Protein AF-A0A7C5Y876-F1 (afdb_monomer)

Sequence (159 aa):
MIIPPEQAIDRIVSEYLSKDLQIQQAGIDVTLKEIHYFVGYGSLDLDNKNRKLAKTIPIEIEGKEHIAPGVYKIKLNEYFKLDRKTIGILFPRTTLLRNGVAIYAGLFDPGFEGYAEVLMHVINPNGVEIYENARIGQVVFIKNTKLLGEYRGIYKKSK

Radius of gyration: 16.07 Å; Cα contacts (8 Å, |Δi|>4): 365; chains: 1; bounding box: 41×26×42 Å

Structure (mmCIF, N/CA/C/O backbone):
data_AF-A0A7C5Y876-F1
#
_entry.id   AF-A0A7C5Y876-F1
#
loop_
_atom_site.group_PDB
_atom_site.id
_atom_site.type_symbol
_atom_site.label_atom_id
_atom_site.label_alt_id
_atom_site.label_comp_id
_atom_site.label_asym_id
_atom_site.label_entity_id
_atom_site.label_seq_id
_atom_site.pdbx_PDB_ins_code
_atom_site.Cartn_x
_atom_site.Cartn_y
_atom_site.Cartn_z
_atom_site.occupancy
_atom_site.B_iso_or_equiv
_atom_site.auth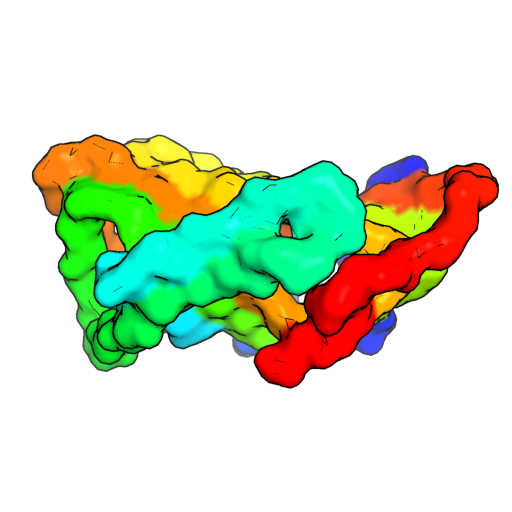_seq_id
_atom_site.auth_comp_id
_atom_site.auth_asym_id
_atom_site.auth_atom_id
_atom_site.pdbx_PDB_model_num
ATOM 1 N N . MET A 1 1 ? 14.751 -8.513 -13.897 1.00 87.69 1 MET A N 1
ATOM 2 C CA . MET A 1 1 ? 15.745 -8.462 -12.795 1.00 87.69 1 MET A CA 1
ATOM 3 C C . MET A 1 1 ? 15.163 -7.610 -11.680 1.00 87.69 1 MET A C 1
ATOM 5 O O . MET A 1 1 ? 14.543 -6.604 -12.013 1.00 87.69 1 MET A O 1
ATOM 9 N N . ILE A 1 2 ? 15.302 -8.013 -10.414 1.00 92.88 2 ILE A N 1
ATOM 10 C CA . ILE A 1 2 ? 14.858 -7.192 -9.275 1.00 92.88 2 ILE A CA 1
ATOM 11 C C . ILE A 1 2 ? 15.710 -5.918 -9.234 1.00 92.88 2 ILE A C 1
ATOM 13 O O . ILE A 1 2 ? 16.920 -5.986 -9.437 1.00 92.88 2 ILE A O 1
ATOM 17 N N . ILE A 1 3 ? 15.072 -4.766 -9.041 1.00 93.88 3 ILE A N 1
ATOM 18 C CA . ILE A 1 3 ? 15.749 -3.483 -8.856 1.00 93.88 3 ILE A CA 1
ATOM 19 C C . ILE A 1 3 ? 16.072 -3.355 -7.364 1.00 93.88 3 ILE A C 1
ATOM 21 O O . ILE A 1 3 ? 15.141 -3.391 -6.557 1.00 93.88 3 ILE A O 1
ATOM 25 N N . PRO A 1 4 ? 17.352 -3.206 -6.992 1.00 94.06 4 PRO A N 1
ATOM 26 C CA . PRO A 1 4 ? 17.728 -2.985 -5.605 1.00 94.06 4 PRO A CA 1
ATOM 27 C C . PRO A 1 4 ? 17.070 -1.717 -5.030 1.00 94.06 4 PRO A C 1
ATOM 29 O O . PRO A 1 4 ? 16.954 -0.721 -5.759 1.00 94.06 4 PRO A O 1
ATOM 32 N N . PRO A 1 5 ? 16.635 -1.716 -3.758 1.00 92.75 5 PRO A N 1
ATOM 33 C CA . PRO A 1 5 ? 15.932 -0.586 -3.147 1.00 92.75 5 PRO A CA 1
ATOM 34 C C . PRO A 1 5 ? 16.681 0.741 -3.260 1.00 92.75 5 PRO A C 1
ATOM 36 O O . PRO A 1 5 ? 16.062 1.759 -3.555 1.00 92.75 5 PRO A O 1
ATOM 39 N N . GLU A 1 6 ? 18.009 0.734 -3.150 1.00 91.00 6 GLU A N 1
ATOM 40 C CA . GLU A 1 6 ? 18.848 1.925 -3.283 1.00 91.00 6 GLU A CA 1
ATOM 41 C C . GLU A 1 6 ? 18.723 2.619 -4.649 1.00 91.00 6 GLU A C 1
ATOM 43 O O . GLU A 1 6 ? 18.906 3.827 -4.752 1.00 91.00 6 GLU A O 1
ATOM 48 N N . GLN A 1 7 ? 18.347 1.880 -5.699 1.00 91.44 7 GLN A N 1
ATOM 49 C CA . GLN A 1 7 ? 18.098 2.431 -7.036 1.00 91.44 7 GLN A CA 1
ATOM 50 C C . GLN A 1 7 ? 16.640 2.870 -7.245 1.00 91.44 7 GLN A C 1
ATOM 52 O O . GLN A 1 7 ? 16.313 3.464 -8.279 1.00 91.44 7 GLN A O 1
ATOM 57 N N . ALA A 1 8 ? 15.742 2.516 -6.326 1.00 89.38 8 ALA A N 1
ATOM 58 C CA . ALA A 1 8 ? 14.330 2.880 -6.375 1.00 89.38 8 ALA A CA 1
ATOM 59 C C . ALA A 1 8 ? 14.024 4.153 -5.571 1.00 89.38 8 ALA A C 1
ATOM 61 O O . ALA A 1 8 ? 13.102 4.884 -5.939 1.00 89.38 8 ALA A O 1
ATOM 62 N N . ILE A 1 9 ? 14.806 4.437 -4.527 1.00 88.19 9 ILE A N 1
ATOM 63 C CA . ILE A 1 9 ? 14.621 5.600 -3.651 1.00 88.19 9 ILE A CA 1
ATOM 64 C C . ILE A 1 9 ? 14.655 6.908 -4.441 1.00 88.19 9 ILE A C 1
ATOM 66 O O . ILE A 1 9 ? 15.526 7.112 -5.285 1.00 88.19 9 ILE A O 1
ATOM 70 N N . ASP A 1 10 ? 13.673 7.771 -4.174 1.00 87.06 10 ASP A N 1
ATOM 71 C CA . ASP A 1 10 ? 13.456 9.115 -4.734 1.00 87.06 10 ASP A CA 1
ATOM 72 C C . ASP A 1 10 ? 13.289 9.179 -6.266 1.00 87.06 10 ASP A C 1
ATOM 74 O O . ASP A 1 10 ? 12.911 10.212 -6.818 1.00 87.06 10 ASP A O 1
ATOM 78 N N . ARG A 1 11 ? 13.521 8.067 -6.971 1.00 90.81 11 ARG A N 1
ATOM 79 C CA . ARG A 1 11 ? 13.338 7.933 -8.418 1.00 90.81 11 ARG A CA 1
ATOM 80 C C . ARG A 1 11 ? 12.030 7.238 -8.775 1.00 90.81 11 ARG A C 1
ATOM 82 O O . ARG A 1 11 ? 11.393 7.621 -9.750 1.00 90.81 11 ARG A O 1
ATOM 89 N N . ILE A 1 12 ? 11.688 6.186 -8.032 1.00 93.00 12 ILE A N 1
ATOM 90 C CA . ILE A 1 12 ? 10.515 5.330 -8.259 1.00 93.00 12 ILE A CA 1
ATOM 91 C C . ILE A 1 12 ? 9.500 5.506 -7.134 1.00 93.00 12 ILE A C 1
ATOM 93 O O . ILE A 1 12 ? 8.301 5.447 -7.389 1.00 93.00 12 ILE A O 1
ATOM 97 N N . VAL A 1 13 ? 9.975 5.714 -5.907 1.00 96.31 13 VAL A N 1
ATOM 98 C CA . VAL A 1 13 ? 9.138 5.911 -4.722 1.00 96.31 13 VAL A CA 1
ATOM 99 C C . VAL A 1 13 ? 9.609 7.155 -3.977 1.00 96.31 13 VAL A C 1
ATOM 101 O O . VAL A 1 13 ? 10.814 7.372 -3.842 1.00 96.31 13 VAL A O 1
ATOM 104 N N . SER A 1 14 ? 8.667 7.962 -3.501 1.00 96.62 14 SER A N 1
ATOM 105 C CA . SER A 1 14 ? 8.904 9.156 -2.686 1.00 96.62 14 SER A CA 1
ATOM 106 C C . SER A 1 14 ? 7.882 9.256 -1.545 1.00 96.62 14 SER A C 1
ATOM 108 O O . SER A 1 14 ? 7.028 8.384 -1.397 1.00 96.62 14 SER A O 1
ATOM 110 N N . GLU A 1 15 ? 7.967 10.322 -0.741 1.00 97.00 15 GLU A N 1
ATOM 111 C CA . GLU A 1 15 ? 7.069 10.580 0.407 1.00 97.00 15 GLU A CA 1
ATOM 112 C C . GLU A 1 15 ? 7.157 9.525 1.521 1.00 97.00 15 GLU A C 1
ATOM 114 O O . GLU A 1 15 ? 6.182 9.193 2.186 1.00 97.00 15 GLU A O 1
ATOM 119 N N . TYR A 1 16 ? 8.366 9.010 1.748 1.00 97.38 16 TYR A N 1
ATOM 120 C CA . TYR A 1 16 ? 8.661 8.146 2.886 1.00 97.38 16 TYR A CA 1
ATOM 121 C C . TYR A 1 16 ? 8.389 8.859 4.209 1.00 97.38 16 TYR A C 1
ATOM 123 O O . TYR A 1 16 ? 8.810 10.001 4.400 1.00 97.38 16 TYR A O 1
ATOM 131 N N . LEU A 1 17 ? 7.810 8.132 5.158 1.00 97.44 17 LEU A N 1
ATOM 132 C CA . LEU A 1 17 ? 7.703 8.583 6.543 1.00 97.44 17 LEU A CA 1
ATOM 133 C C . LEU A 1 17 ? 9.008 8.345 7.309 1.00 97.44 17 LEU A C 1
ATOM 1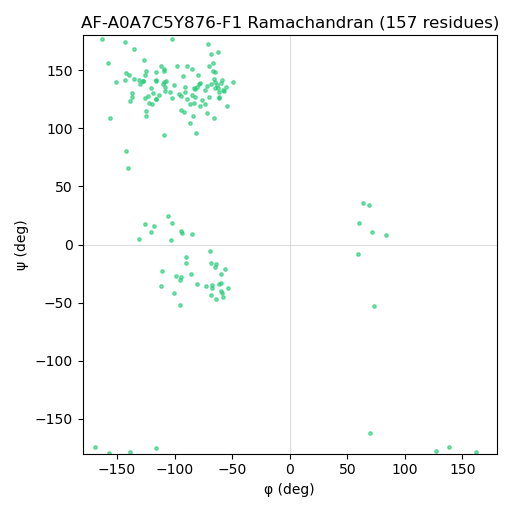35 O O . LEU A 1 17 ? 9.393 9.141 8.160 1.00 97.44 17 LEU A O 1
ATOM 139 N N . SER A 1 18 ? 9.718 7.258 6.992 1.00 97.38 18 SER A N 1
ATOM 140 C CA . SER A 1 18 ? 11.061 6.989 7.508 1.00 97.38 18 SER A CA 1
ATOM 141 C C . SER A 1 18 ? 11.826 6.062 6.568 1.00 97.38 18 SER A C 1
ATOM 143 O O . SER A 1 18 ? 11.550 4.864 6.492 1.00 97.38 18 SER A O 1
ATOM 145 N N . LYS A 1 19 ? 12.827 6.605 5.865 1.00 95.19 19 LYS A N 1
ATOM 146 C CA . LYS A 1 19 ? 13.674 5.825 4.947 1.00 95.19 19 LYS A CA 1
ATOM 147 C C . LYS A 1 19 ? 14.379 4.674 5.667 1.00 95.19 19 LYS A C 1
ATOM 149 O O . LYS A 1 19 ? 14.317 3.546 5.186 1.00 95.19 19 LYS A O 1
ATOM 154 N N . ASP A 1 20 ? 14.945 4.930 6.843 1.00 96.19 20 ASP A N 1
ATOM 155 C CA . ASP A 1 20 ? 15.682 3.925 7.622 1.00 96.19 20 ASP A CA 1
ATOM 156 C C . ASP A 1 20 ? 14.806 2.736 8.037 1.00 96.19 20 ASP A C 1
ATOM 158 O O . ASP A 1 20 ? 15.270 1.599 8.086 1.00 96.19 20 ASP A O 1
ATOM 162 N N . LEU A 1 21 ? 13.520 2.980 8.311 1.00 96.88 21 LEU A N 1
ATOM 163 C CA . LEU A 1 21 ? 12.581 1.922 8.680 1.00 96.88 21 LEU A CA 1
ATOM 164 C C . LEU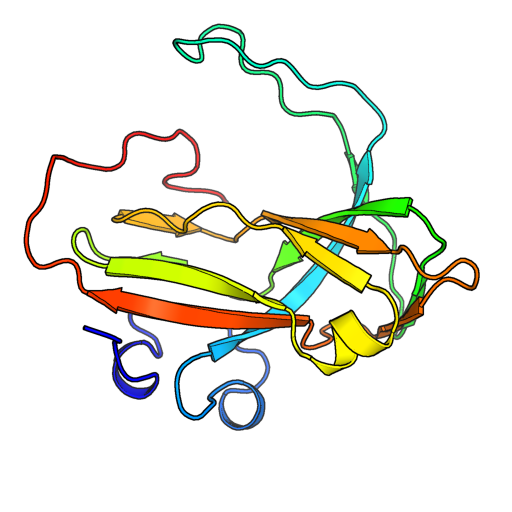 A 1 21 ? 11.951 1.223 7.473 1.00 96.88 21 LEU A C 1
ATOM 166 O O . LEU A 1 21 ? 11.491 0.085 7.620 1.00 96.88 21 LEU A O 1
ATOM 170 N N . GLN A 1 22 ? 11.869 1.902 6.325 1.00 97.69 22 GLN A N 1
ATOM 171 C CA . GLN A 1 22 ? 11.133 1.431 5.151 1.00 97.69 22 GLN A CA 1
ATOM 172 C C . GLN A 1 22 ? 12.009 0.781 4.082 1.00 97.69 22 GLN A C 1
ATOM 174 O O . GLN A 1 22 ? 11.533 -0.078 3.344 1.00 97.69 22 GLN A O 1
ATOM 179 N N . ILE A 1 23 ? 13.284 1.146 3.981 1.00 96.62 23 ILE A N 1
ATOM 180 C CA . ILE A 1 23 ? 14.209 0.484 3.063 1.00 96.62 23 ILE A CA 1
ATOM 181 C C . ILE A 1 23 ? 14.534 -0.890 3.644 1.00 96.62 23 ILE A C 1
ATOM 183 O O . ILE A 1 23 ? 15.001 -1.009 4.773 1.00 96.62 23 ILE A O 1
ATOM 187 N N . GLN A 1 24 ? 14.238 -1.943 2.891 1.00 95.69 24 GLN A N 1
ATOM 188 C CA . GLN A 1 24 ? 14.513 -3.326 3.274 1.00 95.69 24 GLN A CA 1
ATOM 189 C C . GLN A 1 24 ? 15.517 -3.940 2.290 1.00 95.69 24 GLN A C 1
ATOM 191 O O . GLN A 1 24 ? 16.030 -3.267 1.406 1.00 95.69 24 GLN A O 1
ATOM 196 N N . GLN A 1 25 ? 15.815 -5.230 2.425 1.00 93.62 25 GLN A N 1
ATOM 197 C CA . GLN A 1 25 ? 16.869 -5.901 1.657 1.00 93.62 25 GLN A CA 1
ATOM 198 C C . GLN A 1 25 ? 16.549 -6.011 0.157 1.00 93.62 25 GLN A C 1
ATOM 200 O O . GLN A 1 25 ? 17.445 -5.919 -0.675 1.00 93.62 25 GLN A O 1
ATOM 205 N N . ALA A 1 26 ? 15.280 -6.243 -0.194 1.00 93.25 26 ALA A N 1
ATOM 206 C CA . ALA A 1 26 ? 14.858 -6.532 -1.572 1.00 93.25 26 ALA A CA 1
ATOM 207 C C . ALA A 1 26 ? 13.661 -5.694 -2.046 1.00 93.25 26 ALA A C 1
ATOM 209 O O . ALA A 1 26 ? 13.147 -5.901 -3.144 1.00 93.25 26 ALA A O 1
ATOM 210 N N . GLY A 1 27 ? 13.202 -4.755 -1.225 1.00 95.69 27 GLY A N 1
ATOM 211 C CA . GLY A 1 27 ? 12.042 -3.933 -1.525 1.00 95.69 27 GLY A CA 1
ATOM 212 C C . GLY A 1 27 ? 11.903 -2.776 -0.552 1.00 95.69 27 GLY A C 1
ATOM 213 O O . GLY A 1 27 ? 12.755 -2.561 0.309 1.00 95.69 27 GLY A O 1
ATOM 214 N N . ILE A 1 28 ? 10.807 -2.049 -0.696 1.00 98.00 28 ILE A N 1
ATOM 215 C CA . ILE A 1 28 ? 10.488 -0.874 0.110 1.00 98.00 28 ILE A CA 1
ATOM 216 C C . ILE A 1 28 ? 9.178 -1.145 0.840 1.00 98.00 28 ILE A C 1
ATOM 218 O O . ILE A 1 28 ? 8.166 -1.408 0.191 1.00 98.00 28 ILE A O 1
ATOM 222 N N . ASP A 1 29 ? 9.200 -1.101 2.171 1.00 98.25 29 ASP A N 1
ATOM 223 C CA . ASP A 1 29 ? 7.982 -1.175 2.972 1.00 98.25 29 ASP A CA 1
ATOM 224 C C . ASP A 1 29 ? 7.094 0.040 2.680 1.00 98.25 29 ASP A C 1
ATOM 226 O O . ASP A 1 29 ? 7.570 1.175 2.621 1.00 98.25 29 ASP A O 1
ATOM 230 N N . VAL A 1 30 ? 5.795 -0.207 2.548 1.00 98.38 30 VAL A N 1
ATOM 231 C CA . VAL A 1 30 ? 4.761 0.811 2.350 1.00 98.38 30 VAL A CA 1
ATOM 232 C C . VAL A 1 30 ? 3.906 0.961 3.595 1.00 98.38 30 VAL A C 1
ATOM 234 O O . VAL A 1 30 ? 3.689 -0.004 4.344 1.00 98.38 30 VAL A O 1
ATOM 237 N N . THR A 1 31 ? 3.416 2.174 3.806 1.00 98.50 31 THR A N 1
ATOM 238 C CA . THR A 1 31 ? 2.679 2.553 5.006 1.00 98.50 31 THR A CA 1
ATOM 239 C C . THR A 1 31 ? 1.243 2.935 4.687 1.00 98.50 31 THR A C 1
ATOM 241 O O . THR A 1 31 ? 0.913 3.408 3.599 1.00 98.50 31 THR A O 1
ATOM 244 N N . LEU A 1 32 ? 0.364 2.666 5.647 1.00 98.06 32 LEU A N 1
ATOM 245 C CA . LEU A 1 32 ? -1.057 2.948 5.542 1.00 98.06 32 LEU A CA 1
ATOM 246 C C . LEU A 1 32 ? -1.340 4.445 5.727 1.00 98.06 32 LEU A C 1
ATOM 248 O O . LEU A 1 32 ? -1.016 4.996 6.776 1.00 98.06 32 LEU A O 1
ATOM 252 N N . LYS A 1 33 ? -2.012 5.057 4.746 1.00 97.81 33 LYS A N 1
ATOM 253 C CA . LYS A 1 33 ? -2.499 6.443 4.805 1.00 97.81 33 LYS A CA 1
ATOM 254 C C . LYS A 1 33 ? -3.954 6.526 5.248 1.00 97.81 33 LYS A C 1
ATOM 256 O O . LYS A 1 33 ? -4.284 7.265 6.161 1.00 97.81 33 LYS A O 1
ATOM 261 N N . GLU A 1 34 ? -4.829 5.768 4.589 1.00 98.06 34 GLU A N 1
ATOM 262 C CA . GLU A 1 34 ? -6.277 5.804 4.831 1.00 98.06 34 GLU A CA 1
ATOM 263 C C . GLU A 1 34 ? -6.877 4.401 4.724 1.00 98.06 34 GLU A C 1
ATOM 265 O O . GLU A 1 34 ? -6.452 3.610 3.878 1.00 98.06 34 GLU A O 1
ATOM 270 N N . ILE A 1 35 ? -7.919 4.125 5.514 1.00 98.50 35 ILE A N 1
ATOM 271 C CA . ILE A 1 35 ? -8.794 2.951 5.380 1.00 98.50 35 ILE A CA 1
ATOM 272 C C . ILE A 1 35 ? -10.200 3.439 5.037 1.00 98.50 35 ILE A C 1
ATOM 274 O O . ILE A 1 35 ? -10.645 4.462 5.544 1.00 98.50 35 ILE A O 1
ATOM 278 N N . HIS A 1 36 ? -10.903 2.725 4.161 1.00 98.62 36 HIS A N 1
ATOM 279 C CA . HIS A 1 36 ? -12.255 3.069 3.743 1.00 98.62 36 HIS A CA 1
ATOM 280 C C . HIS A 1 36 ? -13.186 1.851 3.715 1.00 98.62 36 HIS A C 1
ATOM 282 O O . HIS A 1 36 ? -12.805 0.773 3.245 1.00 98.62 36 HIS A O 1
ATOM 288 N N . TYR A 1 37 ? -14.444 2.061 4.108 1.00 98.06 37 TYR A N 1
ATOM 289 C CA . TYR A 1 37 ? -15.549 1.128 3.874 1.00 98.06 37 TYR A CA 1
ATOM 290 C C . TYR A 1 37 ? -16.083 1.244 2.449 1.00 98.06 37 TYR A C 1
ATOM 292 O O . TYR A 1 37 ? -16.190 2.347 1.911 1.00 98.06 37 TYR A O 1
ATOM 300 N N . PHE A 1 38 ? -16.520 0.128 1.865 1.00 98.06 38 PHE A N 1
ATOM 301 C CA . PHE A 1 38 ? -17.343 0.137 0.655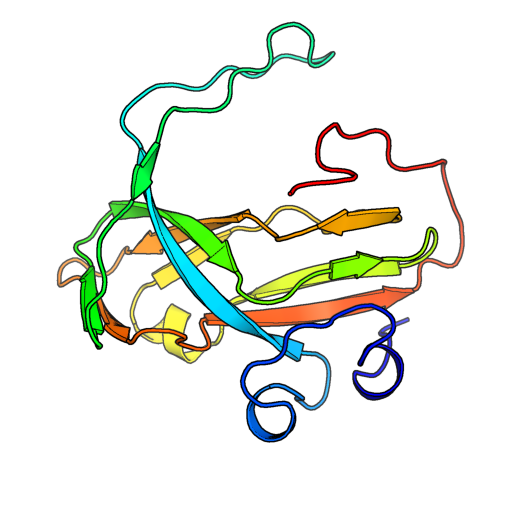 1.00 98.06 38 PHE A CA 1
ATOM 302 C C . PHE A 1 38 ? -18.815 0.377 1.011 1.00 98.06 38 PHE A C 1
ATOM 304 O O . PHE A 1 38 ? -19.391 -0.348 1.813 1.00 98.06 38 PHE A O 1
ATOM 311 N N . VAL A 1 39 ? -19.439 1.377 0.383 1.00 97.88 39 VAL A N 1
ATOM 312 C CA . VAL A 1 39 ? -20.852 1.760 0.605 1.00 97.88 39 VAL A CA 1
ATOM 313 C C . VAL A 1 39 ? -21.661 1.802 -0.694 1.00 97.88 39 VAL A C 1
ATOM 315 O O . VAL A 1 39 ? -22.717 2.426 -0.784 1.00 97.88 39 VAL A O 1
ATOM 318 N N . GLY A 1 40 ? -21.144 1.176 -1.746 1.00 96.69 40 GLY A N 1
ATOM 319 C CA . GLY A 1 40 ? -21.797 1.078 -3.042 1.00 96.69 40 GLY A CA 1
ATOM 320 C C . GLY A 1 40 ? -21.172 -0.018 -3.894 1.00 96.69 40 GLY A C 1
ATOM 321 O O . GLY A 1 40 ? -20.188 -0.639 -3.502 1.00 96.69 40 GLY A O 1
ATOM 322 N N . TYR A 1 41 ? -21.735 -0.239 -5.077 1.00 96.38 41 TYR A N 1
ATOM 323 C CA . TYR A 1 41 ? -21.244 -1.229 -6.033 1.00 96.38 41 TYR A CA 1
ATOM 324 C C . TYR A 1 41 ? -20.361 -0.587 -7.114 1.00 96.38 41 TYR A C 1
ATOM 326 O O . TYR A 1 41 ? -20.516 0.592 -7.451 1.00 96.38 41 TYR A O 1
ATOM 334 N N . GLY A 1 42 ? -19.449 -1.386 -7.668 1.00 96.31 42 GLY A N 1
ATOM 335 C CA . GLY A 1 42 ? -18.707 -1.078 -8.891 1.00 96.31 42 GLY A CA 1
ATOM 336 C C . GLY A 1 42 ? -19.265 -1.834 -10.100 1.00 96.31 42 GLY A C 1
ATOM 337 O O . GLY A 1 42 ? -20.176 -2.649 -9.969 1.00 96.31 42 GLY A O 1
ATOM 338 N N . SER A 1 43 ? -18.712 -1.577 -11.280 1.00 97.31 43 SER A N 1
ATOM 339 C CA . SER A 1 43 ? -19.042 -2.300 -12.513 1.00 97.31 43 SER A CA 1
ATOM 340 C C . SER A 1 43 ? -17.793 -2.487 -13.363 1.00 97.31 43 SER A C 1
ATOM 342 O O . SER A 1 43 ? -16.937 -1.603 -13.430 1.00 97.31 43 SER A O 1
ATOM 344 N N . LEU A 1 44 ? -17.695 -3.654 -13.994 1.00 95.62 44 LEU A N 1
ATOM 345 C CA . LEU A 1 44 ? -16.578 -4.067 -14.836 1.00 95.62 44 LEU A CA 1
ATOM 346 C C . LEU A 1 44 ? -17.136 -4.532 -16.183 1.00 95.62 44 LEU A C 1
ATOM 348 O O . LEU A 1 44 ? -18.165 -5.202 -16.228 1.00 95.62 44 LEU A O 1
ATOM 352 N N . ASP A 1 45 ? -16.446 -4.200 -17.265 1.00 95.44 45 ASP A N 1
ATOM 353 C CA . ASP A 1 45 ? -16.719 -4.671 -18.619 1.00 95.44 45 ASP A CA 1
ATOM 354 C C . ASP A 1 45 ? -15.400 -4.905 -19.373 1.00 95.44 45 ASP A C 1
ATOM 356 O O . ASP A 1 45 ? -14.313 -4.648 -18.854 1.00 95.44 45 ASP A O 1
ATOM 360 N N . LEU A 1 46 ? -15.483 -5.457 -20.585 1.00 94.00 46 LEU A N 1
ATOM 361 C CA . LEU A 1 46 ? -14.302 -5.873 -21.345 1.00 94.00 46 LEU A CA 1
ATOM 362 C C . LEU A 1 46 ? -13.450 -4.685 -21.820 1.00 94.00 46 LEU A C 1
ATOM 364 O O . LEU A 1 46 ? -12.223 -4.734 -21.748 1.00 94.00 46 LEU A O 1
ATOM 368 N N . ASP A 1 47 ? -14.090 -3.630 -22.329 1.00 93.69 47 ASP A N 1
ATOM 369 C CA . ASP A 1 47 ? -13.420 -2.484 -22.956 1.00 93.69 47 ASP A CA 1
ATOM 370 C 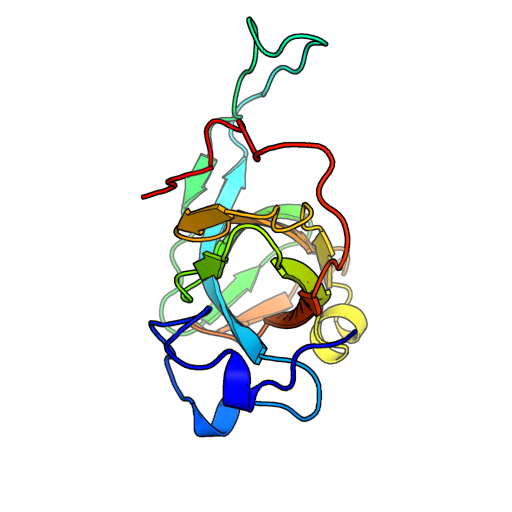C . ASP A 1 47 ? -13.350 -1.237 -22.057 1.00 93.69 47 ASP A C 1
ATOM 372 O O . ASP A 1 47 ? -12.804 -0.212 -22.467 1.00 93.69 47 ASP A O 1
ATOM 376 N N . ASN A 1 48 ? -13.811 -1.353 -20.808 1.00 91.19 48 ASN A N 1
ATOM 377 C CA . ASN A 1 48 ? -13.790 -0.322 -19.769 1.00 91.19 48 ASN A CA 1
ATOM 378 C C . ASN A 1 48 ? -14.760 0.850 -19.964 1.00 91.19 48 ASN A C 1
ATOM 380 O O . ASN A 1 48 ? -14.659 1.827 -19.218 1.00 91.19 48 ASN A O 1
ATOM 384 N N . LYS A 1 49 ? -15.701 0.787 -20.915 1.00 93.31 49 LYS A N 1
ATOM 385 C CA . LYS A 1 49 ? -16.670 1.874 -21.149 1.00 93.31 49 LYS A CA 1
ATOM 386 C C . LYS A 1 49 ? -17.662 2.050 -20.002 1.00 93.31 49 LYS A C 1
ATOM 388 O O . LYS A 1 49 ? -18.045 3.173 -19.695 1.00 93.31 49 LYS A O 1
ATOM 393 N N . ASN A 1 50 ? -18.052 0.959 -19.354 1.00 94.19 50 ASN A N 1
ATOM 394 C CA . ASN A 1 50 ? -19.014 0.929 -18.254 1.00 94.19 50 ASN A CA 1
ATOM 395 C C . ASN A 1 50 ? -18.324 0.797 -16.889 1.00 94.19 50 ASN A C 1
ATOM 397 O O . ASN A 1 50 ? -18.955 0.393 -15.908 1.00 94.19 50 ASN A O 1
ATOM 401 N N . ARG A 1 51 ? -17.022 1.103 -16.808 1.00 93.06 51 ARG A N 1
ATOM 402 C CA . ARG A 1 51 ? -16.226 0.940 -15.589 1.00 93.06 51 ARG A CA 1
ATOM 403 C C . ARG A 1 51 ? -16.692 1.891 -14.476 1.00 93.06 51 ARG A C 1
ATOM 405 O O . ARG A 1 51 ? -16.458 3.095 -14.527 1.00 93.06 51 ARG A O 1
ATOM 412 N N . LYS A 1 52 ? -17.327 1.296 -13.465 1.00 95.25 52 LYS A N 1
ATOM 413 C CA . LYS A 1 52 ? -17.775 1.812 -12.160 1.00 95.25 52 LYS A CA 1
ATOM 414 C C . LYS A 1 52 ? -16.787 1.576 -11.017 1.00 95.25 52 LYS A C 1
ATOM 416 O O . LYS A 1 52 ? -16.654 0.416 -10.640 1.00 95.25 52 LYS A O 1
ATOM 421 N N . LEU A 1 53 ? -16.187 2.587 -10.382 1.00 95.25 53 LEU A N 1
ATOM 422 C CA . LEU A 1 53 ? -15.633 2.381 -9.031 1.00 95.25 53 LEU A CA 1
ATOM 423 C C . LEU A 1 53 ? -16.740 2.388 -7.968 1.00 95.25 53 LEU A C 1
ATOM 425 O O . LEU A 1 53 ? -17.650 3.217 -8.009 1.00 95.25 53 LEU A O 1
ATOM 429 N N . ALA A 1 54 ? -16.642 1.477 -6.999 1.00 97.38 54 ALA A N 1
ATOM 430 C CA . ALA A 1 54 ? -17.521 1.467 -5.836 1.00 97.38 54 ALA A CA 1
ATOM 431 C C . ALA A 1 54 ? -17.306 2.724 -4.978 1.00 97.38 54 ALA A C 1
ATOM 433 O O . ALA A 1 54 ? -16.173 3.162 -4.777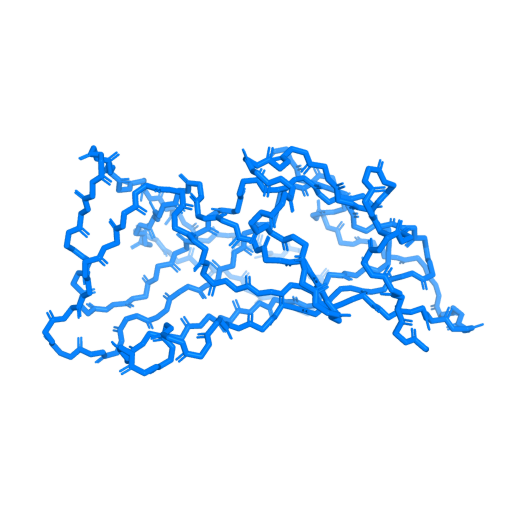 1.00 97.38 54 ALA A O 1
ATOM 434 N N . LYS A 1 55 ? -18.396 3.299 -4.455 1.00 97.75 55 LYS A N 1
ATOM 435 C CA . LYS A 1 55 ? -18.312 4.417 -3.507 1.00 97.75 55 LYS A CA 1
ATOM 436 C C . LYS A 1 55 ? -17.714 3.919 -2.194 1.00 97.75 55 LYS A C 1
ATOM 438 O O . LYS A 1 55 ? -18.114 2.862 -1.703 1.00 97.75 55 LYS A O 1
ATOM 443 N N . THR A 1 56 ? -16.819 4.710 -1.613 1.00 98.44 56 THR A N 1
ATOM 444 C CA . THR A 1 56 ? -16.231 4.430 -0.305 1.00 98.44 56 THR A CA 1
ATOM 445 C C . THR A 1 56 ? -16.391 5.608 0.652 1.00 98.44 56 THR A C 1
ATOM 447 O O . THR A 1 56 ? -16.617 6.735 0.207 1.00 98.44 56 THR A O 1
ATOM 450 N N . ILE A 1 57 ? -16.304 5.343 1.955 1.00 98.00 57 ILE A N 1
ATOM 451 C CA . ILE A 1 57 ? -16.225 6.365 3.011 1.00 98.00 57 ILE A CA 1
ATOM 452 C C . ILE A 1 57 ? -15.016 6.078 3.908 1.00 98.00 57 ILE A C 1
ATOM 454 O O . ILE A 1 57 ? -14.751 4.900 4.164 1.00 98.00 57 ILE A O 1
ATOM 458 N N . PRO A 1 58 ? -14.279 7.105 4.358 1.00 97.75 58 PRO A N 1
ATOM 459 C CA . PRO A 1 58 ? -13.094 6.913 5.183 1.00 97.75 58 PRO A CA 1
ATOM 460 C C . PRO A 1 58 ? -13.454 6.417 6.587 1.00 97.75 58 PRO A C 1
ATOM 462 O O . PRO A 1 58 ? -14.547 6.674 7.092 1.00 97.75 58 PRO A O 1
ATOM 465 N N . ILE A 1 59 ? -12.504 5.720 7.197 1.00 97.06 59 ILE A N 1
ATOM 466 C CA . ILE A 1 59 ? -12.456 5.403 8.622 1.00 97.06 59 ILE A CA 1
ATOM 467 C C . ILE A 1 59 ? -11.442 6.355 9.238 1.00 97.06 59 ILE A C 1
ATOM 469 O O . ILE A 1 59 ? -10.312 6.445 8.754 1.00 97.06 59 ILE A O 1
ATOM 473 N N . GLU A 1 60 ? -11.860 7.076 10.267 1.00 93.94 60 GLU A N 1
ATOM 474 C CA . GLU A 1 60 ? -10.969 7.930 11.040 1.00 93.94 60 GLU A CA 1
ATOM 475 C C . GLU A 1 60 ? -10.068 7.055 11.914 1.00 93.94 60 GLU A C 1
ATOM 477 O O . GLU A 1 60 ? -10.528 6.092 12.522 1.00 93.94 60 GLU A O 1
ATOM 482 N N . ILE A 1 61 ? -8.770 7.348 11.913 1.00 93.69 61 ILE A N 1
ATOM 483 C CA . ILE A 1 61 ? -7.784 6.679 12.758 1.00 93.69 61 ILE A CA 1
ATOM 484 C C . ILE A 1 61 ? -7.100 7.801 13.528 1.00 93.69 61 ILE A C 1
ATOM 486 O O . ILE A 1 61 ? -6.444 8.623 12.900 1.00 93.69 61 ILE A O 1
ATOM 490 N N . GLU A 1 62 ? -7.271 7.830 14.850 1.00 92.50 62 GLU A N 1
ATOM 491 C CA . GLU A 1 62 ? -6.584 8.762 15.753 1.00 92.50 62 GLU A CA 1
ATOM 492 C C . GLU A 1 62 ? -5.561 7.985 16.594 1.00 92.50 62 GLU A C 1
ATOM 494 O O . GLU A 1 62 ? -5.868 7.364 17.613 1.00 92.50 62 GLU A O 1
ATOM 499 N N . GLY A 1 63 ? -4.317 7.949 16.126 1.00 95.62 63 GLY A N 1
ATOM 500 C CA . GLY A 1 63 ? -3.224 7.144 16.669 1.00 95.62 63 GLY A CA 1
ATOM 501 C C . GLY A 1 63 ? -3.349 5.649 16.355 1.00 95.62 63 GLY A C 1
ATOM 502 O O . GLY A 1 63 ? -2.407 5.053 15.824 1.00 95.62 63 GLY A O 1
ATOM 503 N N . LYS A 1 64 ? -4.496 5.030 16.661 1.00 96.25 64 LYS A N 1
ATOM 504 C CA . LYS A 1 64 ? -4.824 3.641 16.309 1.00 96.25 64 LYS A CA 1
ATOM 505 C C . LYS A 1 64 ? -6.329 3.385 16.306 1.00 96.25 64 LYS A C 1
ATOM 507 O O . LYS A 1 64 ? -7.064 4.037 17.033 1.00 96.25 64 LYS A O 1
ATOM 512 N N . GLU A 1 65 ? -6.758 2.377 15.558 1.00 97.69 65 GLU A N 1
ATOM 513 C CA . GLU A 1 65 ? -8.154 1.944 15.488 1.00 97.69 65 GLU A CA 1
ATOM 514 C C . GLU A 1 65 ? -8.252 0.412 15.449 1.00 97.69 65 GLU A C 1
ATOM 516 O O . GLU A 1 65 ? -7.398 -0.276 14.875 1.00 97.69 65 GLU A O 1
ATOM 521 N N . HIS A 1 66 ? -9.300 -0.134 16.062 1.00 97.88 66 HIS A N 1
ATOM 522 C CA . HIS A 1 66 ? -9.644 -1.541 15.952 1.00 97.88 66 HIS A CA 1
ATOM 523 C C . HIS A 1 66 ? -10.476 -1.788 14.690 1.00 97.88 66 HIS A C 1
ATOM 525 O O . HIS A 1 66 ? -11.648 -1.426 14.590 1.00 97.88 66 HIS A O 1
ATOM 531 N N . ILE A 1 67 ? -9.882 -2.475 13.722 1.00 98.12 67 ILE A N 1
ATOM 532 C CA . ILE A 1 67 ? -10.530 -2.811 12.461 1.00 98.12 67 ILE A CA 1
ATOM 533 C C . ILE A 1 67 ? -11.196 -4.176 12.587 1.00 98.12 67 ILE A C 1
ATOM 535 O O . ILE A 1 67 ? -10.532 -5.205 12.729 1.00 98.12 67 ILE A O 1
ATOM 539 N N . ALA A 1 68 ? -12.524 -4.168 12.521 1.00 98.38 68 ALA A N 1
ATOM 540 C CA . ALA A 1 68 ? -13.351 -5.365 12.545 1.00 98.38 68 ALA A CA 1
ATOM 541 C C . ALA A 1 68 ? -13.071 -6.299 11.341 1.00 98.38 68 ALA A C 1
ATOM 543 O O . ALA A 1 68 ? -12.451 -5.892 10.354 1.00 98.38 68 ALA A O 1
ATOM 544 N N . PRO A 1 69 ? -13.534 -7.562 11.381 1.00 98.75 69 PRO A N 1
ATOM 545 C CA . PRO A 1 69 ? -13.489 -8.437 10.214 1.00 98.75 69 PRO A CA 1
ATOM 546 C C . PRO A 1 69 ? -14.255 -7.823 9.034 1.00 98.75 69 PRO A C 1
ATOM 548 O O . PRO A 1 69 ? -15.390 -7.371 9.189 1.00 98.75 69 PRO A O 1
ATOM 551 N N . GLY A 1 70 ? -13.657 -7.825 7.842 1.00 98.44 70 GLY A N 1
ATOM 552 C CA . GLY A 1 70 ? -14.257 -7.189 6.672 1.00 98.44 70 GLY A CA 1
ATOM 553 C C . GLY A 1 70 ? -13.285 -6.892 5.535 1.00 98.44 70 GLY A C 1
ATOM 554 O O . GLY A 1 70 ? -12.091 -7.189 5.600 1.00 98.44 70 GLY A O 1
ATOM 555 N N . VAL A 1 71 ? -13.820 -6.290 4.472 1.00 98.44 71 VAL A N 1
ATOM 556 C CA . VAL A 1 71 ? -13.075 -5.902 3.270 1.00 98.44 71 VAL A CA 1
ATOM 557 C C . VAL A 1 71 ? -13.046 -4.382 3.156 1.00 98.44 71 VAL A C 1
ATOM 559 O O . VAL A 1 71 ? -14.085 -3.724 3.179 1.00 98.44 71 VAL A O 1
ATOM 562 N N . TYR A 1 72 ? -11.847 -3.839 2.983 1.00 98.56 72 TYR A N 1
ATOM 563 C CA . TYR A 1 72 ? -11.563 -2.414 3.048 1.00 98.56 72 TYR A CA 1
ATOM 564 C C . TYR A 1 72 ? -10.744 -1.980 1.838 1.00 98.56 72 TYR A C 1
ATOM 566 O O . TYR A 1 72 ? -9.833 -2.688 1.405 1.00 98.56 72 TYR A O 1
ATOM 574 N N . LYS A 1 73 ? -11.028 -0.790 1.309 1.00 98.56 73 LYS A N 1
ATOM 575 C CA . LYS A 1 73 ? -10.086 -0.100 0.421 1.00 98.56 73 LYS A CA 1
ATOM 576 C C . LYS A 1 73 ? -9.090 0.640 1.302 1.00 98.56 73 LYS A C 1
ATOM 578 O O . LYS A 1 73 ? -9.508 1.315 2.236 1.00 98.56 73 LYS A O 1
ATOM 583 N N . ILE A 1 74 ? -7.805 0.561 0.992 1.00 98.31 74 ILE A N 1
ATOM 584 C CA . ILE A 1 74 ? -6.785 1.346 1.684 1.00 98.31 74 ILE A CA 1
ATOM 585 C C . ILE A 1 74 ? -5.965 2.175 0.699 1.00 98.31 74 ILE A C 1
ATOM 587 O O . ILE A 1 74 ? -5.765 1.760 -0.443 1.00 98.31 74 ILE A O 1
ATOM 591 N N . LYS A 1 75 ? -5.479 3.334 1.148 1.00 98.19 75 LYS A N 1
ATOM 592 C CA . LYS A 1 75 ? -4.541 4.195 0.414 1.00 98.19 75 LYS A CA 1
ATOM 593 C C . LYS A 1 75 ? -3.171 4.130 1.086 1.00 98.19 75 LYS A C 1
ATOM 595 O O . LYS A 1 75 ? -3.099 4.109 2.314 1.00 98.19 75 LYS A O 1
ATOM 600 N N . LEU A 1 76 ? -2.102 4.083 0.295 1.00 98.50 76 LEU A N 1
ATOM 601 C CA . LEU A 1 76 ? -0.724 4.107 0.799 1.00 98.50 76 LEU A CA 1
ATOM 602 C C . LEU A 1 76 ? -0.203 5.546 0.927 1.00 98.50 76 LEU A C 1
ATOM 604 O O . LEU A 1 76 ? -0.664 6.432 0.201 1.00 98.50 76 LEU A O 1
ATOM 608 N N . ASN A 1 77 ? 0.752 5.779 1.832 1.00 98.38 77 ASN A N 1
ATOM 609 C CA . ASN A 1 77 ? 1.401 7.091 1.961 1.00 98.38 77 ASN A CA 1
ATOM 610 C C . ASN A 1 77 ? 2.356 7.375 0.810 1.00 98.38 77 ASN A C 1
ATOM 612 O O . ASN A 1 77 ? 2.462 8.513 0.368 1.00 98.38 77 ASN A O 1
ATOM 616 N N . GLU A 1 78 ? 3.042 6.344 0.330 1.00 98.12 78 GLU A N 1
ATOM 617 C CA . GLU A 1 78 ? 4.115 6.510 -0.631 1.00 98.12 78 GLU A CA 1
ATOM 618 C C . GLU A 1 78 ? 3.571 6.897 -2.008 1.00 98.12 78 GLU A C 1
ATOM 620 O O . GLU A 1 78 ? 2.606 6.315 -2.520 1.00 98.12 78 GLU A O 1
ATOM 625 N N . TYR A 1 79 ? 4.242 7.863 -2.629 1.00 98.00 79 TYR A N 1
ATOM 626 C CA . TYR A 1 79 ? 3.982 8.250 -4.006 1.00 98.00 79 TYR A CA 1
ATOM 627 C C . TYR A 1 79 ? 4.877 7.442 -4.943 1.00 98.00 79 TYR A C 1
ATOM 629 O O . TYR A 1 79 ? 6.092 7.361 -4.746 1.00 98.00 79 TYR A O 1
ATOM 637 N N . PHE A 1 80 ? 4.286 6.857 -5.982 1.00 97.56 80 PHE A N 1
ATOM 638 C CA . PHE A 1 80 ? 4.997 6.032 -6.952 1.00 97.56 80 PHE A CA 1
ATOM 639 C C . PHE A 1 80 ? 5.131 6.764 -8.282 1.00 97.56 80 PHE A C 1
ATOM 641 O O . PHE A 1 80 ? 4.195 7.407 -8.746 1.00 97.56 80 PHE A O 1
ATOM 648 N N . LYS A 1 81 ? 6.287 6.627 -8.930 1.00 96.38 81 LYS A N 1
ATOM 649 C CA . LYS A 1 81 ? 6.566 7.146 -10.271 1.00 96.38 81 LYS A CA 1
ATOM 650 C C . LYS A 1 81 ? 7.419 6.152 -11.048 1.00 96.38 81 LYS A C 1
ATOM 652 O O . LYS A 1 81 ? 8.640 6.263 -11.130 1.00 96.38 81 LYS A O 1
ATOM 657 N N . LEU A 1 82 ? 6.772 5.134 -11.601 1.00 94.25 82 LEU A N 1
ATOM 658 C CA . LEU A 1 82 ? 7.453 4.062 -12.317 1.00 94.25 82 LEU A CA 1
ATOM 659 C C . LEU A 1 82 ? 7.833 4.528 -13.722 1.00 94.25 82 LEU A C 1
ATOM 661 O O . LEU A 1 82 ? 7.045 5.150 -14.436 1.00 94.25 82 LEU A O 1
ATOM 665 N N . ASP A 1 83 ? 9.042 4.175 -14.157 1.00 91.44 83 ASP A N 1
ATOM 666 C CA . ASP A 1 83 ? 9.412 4.337 -15.556 1.00 91.44 83 ASP A CA 1
ATOM 667 C C . ASP A 1 83 ? 8.673 3.322 -16.446 1.00 91.44 83 ASP A C 1
ATOM 669 O O . ASP A 1 83 ? 7.995 2.395 -15.996 1.00 91.44 83 ASP A O 1
ATOM 673 N N . ARG A 1 84 ? 8.821 3.476 -17.762 1.00 89.69 84 ARG A N 1
ATOM 674 C CA . ARG A 1 84 ? 8.147 2.610 -18.737 1.00 89.69 84 ARG A CA 1
ATOM 675 C C . ARG A 1 84 ? 8.671 1.176 -18.762 1.00 89.69 84 ARG A C 1
ATOM 677 O O . ARG A 1 84 ? 8.122 0.385 -19.510 1.00 89.69 84 ARG A O 1
ATOM 684 N N . LYS A 1 85 ? 9.729 0.841 -18.021 1.00 90.62 85 LYS A N 1
ATOM 685 C CA . LYS A 1 85 ? 10.391 -0.473 -18.015 1.00 90.62 85 LYS A CA 1
ATOM 686 C C . LYS A 1 85 ? 10.388 -1.116 -16.632 1.00 90.62 85 LYS A C 1
ATOM 688 O O . LYS A 1 85 ? 11.060 -2.128 -16.445 1.00 90.62 85 LYS A O 1
ATOM 693 N N . THR A 1 86 ? 9.642 -0.570 -15.683 1.00 92.56 86 THR A N 1
ATOM 694 C CA . THR A 1 86 ? 9.597 -1.055 -14.308 1.00 92.56 86 THR A CA 1
ATOM 695 C C . THR A 1 86 ? 8.182 -1.463 -13.962 1.00 92.56 86 THR A C 1
ATOM 697 O O . THR A 1 86 ? 7.245 -0.733 -14.255 1.00 92.56 86 THR A O 1
ATOM 700 N N . ILE A 1 87 ? 8.040 -2.619 -13.325 1.00 94.69 87 ILE A N 1
ATOM 701 C CA . ILE A 1 87 ? 6.814 -3.006 -12.628 1.00 94.69 87 ILE A CA 1
ATOM 702 C C . ILE A 1 87 ? 7.076 -3.043 -11.127 1.00 94.69 87 ILE A C 1
ATOM 704 O O . ILE A 1 87 ? 8.210 -3.285 -10.704 1.00 94.69 87 ILE A O 1
ATOM 708 N N . GLY A 1 88 ? 6.032 -2.836 -10.334 1.00 96.25 88 GLY A N 1
ATOM 709 C CA . GLY A 1 88 ? 6.047 -3.060 -8.890 1.00 96.25 88 GLY A CA 1
ATOM 710 C C . GLY A 1 88 ? 5.070 -4.164 -8.498 1.00 96.25 88 GLY A C 1
ATOM 711 O O . GLY A 1 88 ? 3.971 -4.253 -9.045 1.00 96.25 88 GLY A O 1
ATOM 712 N N . ILE A 1 89 ? 5.474 -5.007 -7.551 1.00 97.31 89 ILE A N 1
ATOM 713 C CA . ILE A 1 89 ? 4.619 -6.031 -6.945 1.00 97.31 89 ILE A CA 1
ATOM 714 C C . ILE A 1 89 ? 4.596 -5.785 -5.441 1.00 97.31 89 ILE A C 1
ATOM 716 O O . ILE A 1 89 ? 5.649 -5.787 -4.803 1.00 97.31 89 ILE A O 1
ATOM 720 N N . LEU A 1 90 ? 3.402 -5.569 -4.890 1.00 97.88 90 LEU A N 1
ATOM 721 C CA . LEU A 1 90 ? 3.193 -5.402 -3.455 1.00 97.88 90 LEU A CA 1
ATOM 722 C C . LEU A 1 90 ? 2.942 -6.760 -2.795 1.00 97.88 90 LEU A C 1
ATOM 724 O O . LEU A 1 90 ? 2.006 -7.471 -3.159 1.00 97.88 90 LEU A O 1
ATOM 728 N N . PHE A 1 91 ? 3.739 -7.076 -1.780 1.00 97.38 91 PHE A N 1
ATOM 729 C CA . PHE A 1 91 ? 3.534 -8.210 -0.888 1.00 97.38 91 PHE A CA 1
ATOM 730 C C . PHE A 1 91 ? 3.127 -7.716 0.505 1.00 97.38 91 PHE A C 1
ATOM 732 O O . PHE A 1 91 ? 3.710 -6.749 0.994 1.00 97.38 91 PHE A O 1
ATOM 739 N N . PRO A 1 92 ? 2.161 -8.351 1.187 1.00 97.00 92 PRO A N 1
ATOM 740 C CA . PRO A 1 92 ? 1.877 -8.035 2.583 1.00 97.00 92 PRO A CA 1
ATOM 741 C C . PRO A 1 92 ? 3.068 -8.398 3.477 1.00 97.00 92 PRO A C 1
ATOM 743 O O . PRO A 1 92 ? 3.765 -9.387 3.236 1.00 97.00 92 PRO A O 1
ATOM 746 N N . ARG A 1 93 ? 3.272 -7.643 4.563 1.00 96.19 93 ARG A N 1
ATOM 747 C CA . ARG A 1 93 ? 4.244 -8.043 5.588 1.00 96.19 93 ARG A CA 1
ATOM 748 C C . ARG A 1 93 ? 3.769 -9.324 6.262 1.00 96.19 93 ARG A C 1
ATOM 750 O O . ARG A 1 93 ? 2.587 -9.495 6.552 1.00 96.19 93 ARG A O 1
ATOM 757 N N . THR A 1 94 ? 4.703 -10.212 6.582 1.00 96.00 94 THR A N 1
ATOM 758 C CA . THR A 1 94 ? 4.384 -11.505 7.207 1.00 96.00 94 THR A CA 1
ATOM 759 C C . THR A 1 94 ? 3.665 -11.348 8.546 1.00 96.00 94 THR A C 1
ATOM 761 O O . THR A 1 94 ? 2.789 -12.149 8.859 1.00 96.00 94 THR A O 1
ATOM 764 N N . THR A 1 95 ? 3.965 -10.297 9.314 1.00 95.50 95 THR A N 1
ATOM 765 C CA . THR A 1 95 ? 3.227 -9.958 10.540 1.00 95.50 95 THR A CA 1
ATOM 766 C C . THR A 1 95 ? 1.748 -9.697 10.267 1.00 95.50 95 THR A C 1
ATOM 768 O O . THR A 1 95 ? 0.913 -10.159 11.035 1.00 95.50 95 THR A O 1
ATOM 771 N N . LEU A 1 96 ? 1.407 -9.018 9.168 1.00 96.06 96 LEU A N 1
ATOM 772 C CA . LEU A 1 96 ? 0.018 -8.749 8.794 1.00 96.06 96 LEU A CA 1
ATOM 773 C C . LEU A 1 96 ? -0.722 -10.064 8.497 1.00 96.06 96 LEU A C 1
ATOM 775 O O . LEU A 1 96 ? -1.772 -10.333 9.079 1.00 96.06 96 LEU A O 1
ATOM 779 N N . LEU A 1 97 ? -0.092 -10.947 7.712 1.00 97.44 97 LEU A N 1
ATOM 780 C CA . LEU A 1 97 ? -0.623 -12.284 7.418 1.00 97.44 97 LEU A CA 1
ATOM 781 C C . LEU A 1 97 ? -0.830 -13.126 8.686 1.00 97.44 97 LEU A C 1
ATOM 783 O O . LEU A 1 97 ? -1.853 -13.788 8.832 1.00 97.44 97 LEU A O 1
ATOM 787 N N . ARG A 1 98 ? 0.120 -13.081 9.629 1.00 97.88 98 ARG A N 1
ATOM 788 C CA . ARG A 1 98 ? 0.043 -13.807 10.912 1.00 97.88 98 ARG A CA 1
ATOM 789 C C . ARG A 1 98 ? -1.034 -13.270 11.859 1.00 97.88 98 ARG A C 1
ATOM 791 O O . ARG A 1 98 ? -1.403 -13.979 12.785 1.00 97.88 98 ARG A O 1
ATOM 798 N N . ASN A 1 99 ? -1.550 -12.068 11.611 1.00 97.94 99 ASN A N 1
ATOM 799 C CA . ASN A 1 99 ? -2.706 -11.507 12.313 1.00 97.94 99 ASN A CA 1
ATOM 800 C C . ASN A 1 99 ? -4.028 -11.757 11.568 1.00 97.94 99 ASN A C 1
ATOM 802 O O . ASN A 1 99 ? -5.046 -11.162 11.910 1.00 97.94 99 ASN A O 1
ATOM 806 N N . GLY A 1 100 ? -4.030 -12.627 10.550 1.00 98.06 100 GLY A N 1
ATOM 807 C CA . GLY A 1 100 ? -5.220 -12.946 9.765 1.00 98.06 100 GLY A CA 1
ATOM 808 C C . GLY A 1 100 ? -5.688 -11.786 8.889 1.00 98.06 100 GLY A C 1
ATOM 809 O O . GLY A 1 100 ? -6.889 -11.611 8.700 1.00 98.06 100 GLY A O 1
ATOM 810 N N . VAL A 1 101 ? -4.756 -10.984 8.369 1.00 98.56 101 VAL A N 1
ATOM 811 C CA . VAL A 1 101 ? -5.053 -9.856 7.480 1.00 98.56 101 VAL A CA 1
ATOM 812 C C . VAL A 1 101 ? -4.305 -10.031 6.163 1.00 98.56 101 VAL A C 1
ATOM 814 O O . VAL A 1 101 ? -3.092 -10.243 6.145 1.00 98.56 101 VAL A O 1
ATOM 817 N N . ALA A 1 102 ? -5.028 -9.937 5.051 1.00 97.75 102 ALA A N 1
ATOM 818 C CA . ALA A 1 102 ? -4.482 -10.046 3.703 1.00 97.75 102 ALA A CA 1
ATOM 819 C C . ALA A 1 102 ? -4.500 -8.694 2.981 1.00 97.75 102 ALA A C 1
ATOM 821 O O . ALA A 1 102 ? -5.379 -7.863 3.212 1.00 97.75 102 ALA A O 1
ATOM 822 N N . ILE A 1 103 ? -3.544 -8.507 2.068 1.00 97.88 103 ILE A N 1
ATOM 823 C CA . ILE A 1 103 ? -3.508 -7.388 1.122 1.00 97.88 103 ILE A CA 1
ATOM 824 C C . ILE A 1 103 ? -3.566 -7.959 -0.287 1.00 97.88 103 ILE A C 1
ATOM 826 O O . ILE A 1 103 ? -2.786 -8.851 -0.625 1.00 97.88 103 ILE A O 1
ATOM 830 N N . TYR A 1 104 ? -4.460 -7.416 -1.106 1.00 97.31 104 TYR A N 1
ATOM 831 C CA . TYR A 1 104 ? -4.539 -7.704 -2.530 1.00 97.31 104 TYR A CA 1
ATOM 832 C C . TYR A 1 104 ? -4.255 -6.427 -3.307 1.00 97.31 104 TYR A C 1
ATOM 834 O O . TYR A 1 104 ? -4.917 -5.405 -3.118 1.00 97.31 104 TYR A O 1
ATOM 842 N N . ALA A 1 105 ? -3.276 -6.500 -4.197 1.00 96.38 105 ALA A N 1
ATOM 843 C CA . ALA A 1 105 ? -2.864 -5.386 -5.028 1.00 96.38 105 ALA A CA 1
ATOM 844 C C . ALA A 1 105 ? -2.901 -5.781 -6.500 1.00 96.38 105 ALA A C 1
ATOM 846 O O . ALA A 1 105 ? -2.596 -6.920 -6.862 1.00 96.38 105 ALA A O 1
ATOM 847 N N . GLY A 1 106 ? -3.249 -4.815 -7.347 1.00 93.56 106 GLY A N 1
ATOM 848 C CA . GLY A 1 106 ? -2.945 -4.908 -8.767 1.00 93.56 106 GLY A CA 1
ATOM 849 C C . GLY A 1 106 ? -1.439 -4.809 -9.007 1.00 93.56 106 GLY A C 1
ATOM 850 O O . GLY A 1 106 ? -0.681 -4.359 -8.144 1.00 93.56 106 GLY A O 1
ATOM 851 N N . LEU A 1 107 ? -1.008 -5.207 -10.202 1.00 93.50 107 LEU A N 1
ATOM 852 C CA . LEU A 1 107 ? 0.350 -4.934 -10.655 1.00 93.50 107 LEU A CA 1
ATOM 853 C C . LEU A 1 107 ? 0.553 -3.418 -10.749 1.00 93.50 107 LEU A C 1
ATOM 855 O O . LEU A 1 107 ? -0.296 -2.716 -11.297 1.00 93.50 107 LEU A O 1
ATOM 859 N N . PHE A 1 108 ? 1.675 -2.905 -10.247 1.00 94.81 108 PHE A N 1
ATOM 860 C CA . PHE A 1 108 ? 2.025 -1.509 -10.491 1.00 94.81 108 PHE A CA 1
ATOM 861 C C . PHE A 1 108 ? 2.647 -1.473 -11.882 1.00 94.81 108 PHE A C 1
ATOM 863 O O . PHE A 1 108 ? 3.811 -1.837 -12.067 1.00 94.81 108 PHE A O 1
ATOM 870 N N . ASP A 1 109 ? 1.815 -1.151 -12.866 1.00 92.12 109 ASP A N 1
ATOM 871 C CA . ASP A 1 109 ? 2.157 -1.237 -14.279 1.00 92.12 109 ASP A CA 1
ATOM 872 C C . ASP A 1 109 ? 3.251 -0.236 -14.697 1.00 92.12 109 ASP A C 1
ATOM 874 O O . ASP A 1 109 ? 3.411 0.824 -14.081 1.00 92.12 109 ASP A O 1
ATOM 878 N N . PRO A 1 110 ? 3.988 -0.507 -15.792 1.00 91.50 110 PRO A N 1
ATOM 879 C CA . PRO A 1 110 ? 5.015 0.409 -16.268 1.00 91.50 110 PRO A CA 1
ATOM 880 C C . PRO A 1 110 ? 4.448 1.773 -16.653 1.00 91.50 110 PRO A C 1
ATOM 882 O O . PRO A 1 110 ? 3.553 1.881 -17.491 1.00 91.50 110 PRO A O 1
ATOM 885 N N . GLY A 1 111 ? 5.023 2.837 -16.097 1.00 90.56 111 GLY A N 1
ATOM 886 C CA . GLY A 1 111 ? 4.520 4.198 -16.272 1.00 90.56 111 GLY A CA 1
ATOM 887 C C . GLY A 1 111 ? 3.382 4.588 -15.326 1.00 90.56 111 GLY A C 1
ATOM 888 O O . GLY A 1 111 ? 2.794 5.645 -15.547 1.00 90.56 111 GLY A O 1
ATOM 889 N N . PHE A 1 112 ? 3.046 3.763 -14.327 1.00 93.56 112 PHE A N 1
ATOM 890 C CA . PHE A 1 112 ? 2.171 4.165 -13.226 1.00 93.56 112 PHE A CA 1
ATOM 891 C C . PHE A 1 112 ? 2.796 5.324 -12.440 1.00 93.56 112 PHE A C 1
ATOM 893 O O . PHE A 1 112 ? 3.966 5.268 -12.056 1.00 93.56 112 PHE A O 1
ATOM 900 N N . GLU A 1 113 ? 2.004 6.363 -12.200 1.00 95.75 113 GLU A N 1
ATOM 901 C CA . GLU A 1 113 ? 2.375 7.517 -11.395 1.00 95.75 113 GLU A CA 1
ATOM 902 C C . GLU A 1 113 ? 1.197 7.889 -10.481 1.00 95.75 113 GLU A C 1
ATOM 904 O O . GLU A 1 113 ? 0.071 8.048 -10.957 1.00 95.75 113 GLU A O 1
ATOM 909 N N . GLY A 1 114 ? 1.438 8.001 -9.175 1.00 96.19 114 GLY A N 1
ATOM 910 C CA . GLY A 1 114 ? 0.417 8.359 -8.192 1.00 96.19 114 GLY A CA 1
ATOM 911 C C . GLY A 1 114 ? 0.479 7.565 -6.890 1.00 96.19 114 GLY A C 1
ATOM 912 O O . GLY A 1 114 ? 1.382 6.757 -6.658 1.00 96.19 114 GLY A O 1
ATOM 913 N N . TYR A 1 115 ? -0.521 7.790 -6.039 1.00 96.94 115 TYR A N 1
ATOM 914 C CA . TYR A 1 115 ? -0.731 7.000 -4.826 1.00 96.94 115 TYR A CA 1
ATOM 915 C C . TYR A 1 115 ? -1.466 5.707 -5.162 1.00 96.94 115 TYR A C 1
ATOM 917 O O . TYR A 1 115 ? -2.470 5.715 -5.886 1.00 96.94 115 TYR A O 1
ATOM 925 N N . ALA A 1 116 ? -0.979 4.596 -4.616 1.00 96.94 116 ALA A N 1
ATOM 926 C CA . ALA A 1 116 ? -1.624 3.307 -4.790 1.00 96.94 116 ALA A CA 1
ATOM 927 C C . ALA A 1 116 ? -2.802 3.149 -3.819 1.00 96.94 116 ALA A C 1
ATOM 929 O O . ALA A 1 116 ? -2.697 3.430 -2.622 1.00 96.94 116 ALA A O 1
ATOM 930 N N . GLU A 1 117 ? -3.911 2.645 -4.353 1.00 97.19 117 GLU A N 1
ATOM 931 C CA . GLU A 1 117 ? -5.033 2.125 -3.581 1.00 97.19 117 GLU A CA 1
ATOM 932 C C . GLU A 1 117 ? -5.051 0.600 -3.722 1.00 97.19 117 GLU A C 1
ATOM 934 O O . GLU A 1 117 ? -4.931 0.071 -4.830 1.00 97.19 117 GLU A O 1
ATOM 939 N N . VAL A 1 118 ? -5.186 -0.114 -2.607 1.00 97.50 118 VAL A N 1
ATOM 940 C CA . VAL A 1 118 ? -5.189 -1.585 -2.579 1.00 97.50 118 VAL A CA 1
ATOM 941 C C . VAL A 1 118 ? -6.311 -2.108 -1.685 1.00 97.50 118 VAL A C 1
ATOM 943 O O . VAL A 1 118 ? -6.960 -1.347 -0.966 1.00 97.50 118 VAL A O 1
ATOM 946 N N . LEU A 1 119 ? -6.582 -3.409 -1.759 1.00 98.31 119 LEU A N 1
ATOM 947 C CA . LEU A 1 119 ? -7.621 -4.055 -0.965 1.00 98.31 119 LEU A CA 1
ATOM 948 C C . LEU A 1 119 ? -7.001 -4.671 0.288 1.00 98.31 119 LEU A C 1
ATOM 950 O O . LEU A 1 119 ? -6.053 -5.448 0.186 1.00 98.31 119 LEU A O 1
ATOM 954 N N . MET A 1 120 ? -7.567 -4.377 1.452 1.00 98.56 120 MET A N 1
ATOM 955 C CA . MET A 1 120 ? -7.263 -5.058 2.706 1.00 98.56 120 MET A CA 1
ATOM 956 C C . MET A 1 120 ? -8.442 -5.938 3.110 1.00 98.56 120 MET A C 1
ATOM 958 O O . MET A 1 120 ? -9.593 -5.513 3.046 1.00 98.56 120 MET A O 1
ATOM 962 N N . HIS A 1 121 ? -8.162 -7.162 3.539 1.00 98.62 121 HIS A N 1
ATOM 963 C CA . HIS A 1 121 ? -9.167 -8.098 4.032 1.00 98.62 121 HIS A CA 1
ATOM 964 C C . HIS A 1 121 ? -8.769 -8.564 5.426 1.00 98.62 121 HIS A C 1
ATOM 966 O O . HIS A 1 121 ? -7.782 -9.283 5.589 1.00 98.62 121 HIS A O 1
ATOM 972 N N . VAL A 1 122 ? -9.532 -8.137 6.427 1.00 98.69 122 VAL A N 1
ATOM 973 C CA . VAL A 1 122 ? -9.398 -8.593 7.809 1.00 98.69 122 VAL A CA 1
ATOM 974 C C . VAL A 1 122 ? -10.238 -9.854 7.953 1.00 98.69 122 VAL A C 1
ATOM 976 O O . VAL A 1 122 ? -11.465 -9.798 7.957 1.00 98.69 122 VAL A O 1
ATOM 979 N N . ILE A 1 123 ? -9.562 -10.999 8.001 1.00 98.62 123 ILE A N 1
ATOM 980 C CA . ILE A 1 123 ? -10.170 -12.335 8.054 1.00 98.62 123 ILE A CA 1
ATOM 981 C C . ILE A 1 123 ? -10.274 -12.811 9.506 1.00 98.62 123 ILE A C 1
ATOM 983 O O . ILE A 1 123 ? -11.181 -13.567 9.848 1.00 98.62 123 ILE A O 1
ATOM 987 N N . ASN A 1 124 ? -9.341 -12.381 10.362 1.00 98.38 124 ASN A N 1
ATOM 988 C CA . ASN A 1 124 ? -9.357 -12.700 11.784 1.00 98.38 124 ASN A CA 1
ATOM 989 C C . ASN A 1 124 ? -10.708 -12.295 12.399 1.00 98.38 124 ASN A C 1
ATOM 991 O O . ASN A 1 124 ? -11.015 -11.104 12.381 1.00 98.38 124 ASN A O 1
ATOM 995 N N . PRO A 1 125 ? -11.494 -13.235 12.966 1.00 98.38 125 PRO A N 1
ATOM 996 C CA . PRO A 1 125 ? -12.826 -12.947 13.502 1.00 98.38 125 PRO A CA 1
ATOM 997 C C . PRO A 1 125 ? -12.810 -11.976 14.689 1.00 98.38 125 PRO A C 1
ATOM 999 O O . PRO A 1 125 ? -13.840 -11.392 15.006 1.00 98.38 125 PRO A O 1
ATOM 1002 N N . ASN A 1 126 ? -11.650 -11.779 15.320 1.00 98.44 126 ASN A N 1
ATOM 1003 C CA . ASN A 1 126 ? -11.465 -10.820 16.405 1.00 98.44 126 ASN A CA 1
ATOM 1004 C C . ASN A 1 126 ? -10.953 -9.455 15.920 1.00 98.44 126 ASN A C 1
ATOM 1006 O O . ASN A 1 126 ? -10.534 -8.655 16.747 1.00 98.44 126 ASN A O 1
ATOM 1010 N N . GLY A 1 127 ? -10.920 -9.203 14.608 1.00 98.25 127 GLY A N 1
ATOM 1011 C CA . GLY A 1 127 ? -10.384 -7.968 14.044 1.00 98.25 127 GLY A CA 1
ATOM 1012 C C . GLY A 1 127 ? -8.863 -7.838 14.180 1.00 98.25 127 GLY A C 1
ATOM 1013 O O . GLY A 1 127 ? -8.137 -8.817 14.380 1.00 98.25 127 GLY A O 1
ATOM 1014 N N . VAL A 1 128 ? -8.369 -6.610 14.035 1.00 98.12 128 VAL A N 1
ATOM 1015 C CA . VAL A 1 128 ? -6.953 -6.247 14.173 1.00 98.12 128 VAL A CA 1
ATOM 1016 C C . VAL A 1 128 ? -6.831 -4.801 14.654 1.00 98.12 128 VAL A C 1
ATOM 1018 O O . VAL A 1 128 ? -7.565 -3.930 14.203 1.00 98.12 128 VAL A O 1
ATOM 1021 N N . GLU A 1 129 ? -5.894 -4.517 15.557 1.00 97.88 129 GLU A N 1
ATOM 1022 C CA . GLU A 1 129 ? -5.549 -3.136 15.913 1.00 97.88 129 GLU A CA 1
ATOM 1023 C C . GLU A 1 129 ? -4.546 -2.582 14.891 1.00 97.88 129 GLU A C 1
ATOM 1025 O O . GLU A 1 129 ? -3.471 -3.156 14.694 1.00 97.88 129 GLU A O 1
ATOM 1030 N N . ILE A 1 130 ? -4.894 -1.478 14.231 1.00 97.00 130 ILE A N 1
ATOM 1031 C CA . ILE A 1 130 ? -4.039 -0.808 13.252 1.00 97.00 130 ILE A CA 1
ATOM 1032 C C . ILE A 1 130 ? -3.679 0.577 13.764 1.00 97.00 130 ILE A C 1
ATOM 1034 O O . ILE A 1 130 ? -4.548 1.384 14.068 1.00 97.00 130 ILE A O 1
ATOM 1038 N N . TYR A 1 131 ? -2.380 0.848 13.820 1.00 97.62 131 TYR A N 1
ATOM 1039 C CA . TYR A 1 131 ? -1.843 2.164 14.144 1.00 97.62 131 TYR A CA 1
ATOM 1040 C C . TYR A 1 131 ? -1.785 3.029 12.886 1.00 97.62 131 TYR A C 1
ATOM 1042 O O . TYR A 1 131 ? -1.578 2.514 11.779 1.00 97.62 131 TYR A O 1
ATOM 1050 N N . GLU A 1 132 ? -1.907 4.342 13.062 1.00 96.62 132 GLU A N 1
ATOM 1051 C CA . GLU A 1 132 ? -1.599 5.301 12.004 1.00 96.62 132 GLU A CA 1
ATOM 1052 C C . GLU A 1 132 ? -0.234 4.986 11.387 1.00 96.62 132 GLU A C 1
ATOM 1054 O O . GLU A 1 132 ? 0.726 4.646 12.087 1.00 96.62 132 GLU A O 1
ATOM 1059 N N . ASN A 1 133 ? -0.138 5.104 10.061 1.00 97.69 133 ASN A N 1
ATOM 1060 C CA . ASN A 1 133 ? 1.117 4.931 9.333 1.00 97.69 133 ASN A CA 1
ATOM 1061 C C . ASN A 1 133 ? 1.774 3.549 9.490 1.00 97.69 133 ASN A C 1
ATOM 1063 O O . ASN A 1 133 ? 2.963 3.379 9.200 1.00 97.69 133 ASN A O 1
ATOM 1067 N N . ALA A 1 134 ? 1.019 2.531 9.917 1.00 97.69 134 ALA A N 1
ATOM 1068 C CA . ALA A 1 134 ? 1.539 1.180 10.047 1.00 97.69 134 ALA A CA 1
ATOM 1069 C C . ALA A 1 134 ? 2.150 0.688 8.723 1.00 97.69 134 ALA A C 1
ATOM 1071 O O . ALA A 1 134 ? 1.563 0.825 7.648 1.00 97.69 134 ALA A O 1
ATOM 1072 N N . ARG A 1 135 ? 3.330 0.059 8.806 1.00 97.94 135 ARG A N 1
ATOM 1073 C CA . ARG A 1 135 ? 3.935 -0.661 7.677 1.00 97.94 135 ARG A CA 1
ATOM 1074 C C . ARG A 1 135 ? 3.148 -1.938 7.426 1.00 97.94 135 ARG A C 1
ATOM 1076 O O . ARG A 1 135 ? 3.200 -2.855 8.250 1.00 97.94 135 ARG A O 1
ATOM 1083 N N . ILE A 1 136 ? 2.469 -2.009 6.290 1.00 97.50 136 ILE A N 1
ATOM 1084 C CA . ILE A 1 136 ? 1.516 -3.085 5.976 1.00 97.50 136 ILE A CA 1
ATOM 1085 C C . ILE A 1 136 ? 1.997 -4.029 4.872 1.00 97.50 136 ILE A C 1
ATOM 1087 O O . ILE A 1 136 ? 1.581 -5.186 4.804 1.00 97.50 136 ILE A O 1
ATOM 1091 N N . GLY A 1 137 ? 2.915 -3.577 4.028 1.00 97.25 137 GLY A N 1
ATOM 1092 C CA . GLY A 1 137 ? 3.427 -4.368 2.919 1.00 97.25 137 GLY A CA 1
ATOM 1093 C C . GLY A 1 137 ? 4.797 -3.898 2.480 1.00 97.25 137 GLY A C 1
ATOM 1094 O O . GLY A 1 137 ? 5.340 -2.961 3.052 1.00 97.25 137 GLY A O 1
ATOM 1095 N N . GLN A 1 138 ? 5.324 -4.555 1.459 1.00 97.06 138 GLN A N 1
ATOM 1096 C CA . GLN A 1 138 ? 6.592 -4.260 0.822 1.00 97.06 138 GLN A CA 1
ATOM 1097 C C . GLN A 1 138 ? 6.434 -4.356 -0.692 1.00 97.06 138 GLN A C 1
ATOM 1099 O O . GLN A 1 138 ? 5.930 -5.355 -1.207 1.00 97.06 138 GLN A O 1
ATOM 1104 N N . VAL A 1 139 ? 6.891 -3.336 -1.413 1.00 97.94 139 VAL A N 1
ATOM 1105 C CA . VAL A 1 139 ? 6.941 -3.357 -2.874 1.00 97.94 139 VAL A CA 1
ATOM 1106 C C . VAL A 1 139 ? 8.315 -3.820 -3.334 1.00 97.94 139 VAL A C 1
ATOM 1108 O O . VAL A 1 139 ? 9.341 -3.266 -2.934 1.00 97.94 139 VAL A O 1
ATOM 1111 N N . VAL A 1 140 ? 8.323 -4.821 -4.210 1.00 97.62 140 VAL A N 1
ATOM 1112 C CA . VAL A 1 140 ? 9.502 -5.263 -4.958 1.00 97.62 140 VAL A CA 1
ATOM 1113 C C . VAL A 1 140 ? 9.382 -4.752 -6.386 1.00 97.62 140 VAL A C 1
ATOM 1115 O O . VAL A 1 140 ? 8.349 -4.925 -7.036 1.00 97.62 140 VAL A O 1
ATOM 1118 N N . PHE A 1 141 ? 10.450 -4.140 -6.890 1.00 96.81 141 PHE A N 1
ATOM 1119 C CA . PHE A 1 141 ? 10.490 -3.603 -8.245 1.00 96.81 141 PHE A CA 1
ATOM 1120 C C . PHE A 1 141 ? 11.225 -4.546 -9.180 1.00 96.81 141 PHE A C 1
ATOM 1122 O O . PHE A 1 141 ? 12.283 -5.079 -8.848 1.00 96.81 141 PHE A O 1
ATOM 1129 N N . ILE A 1 142 ? 10.684 -4.738 -10.377 1.00 94.75 142 ILE A N 1
ATOM 1130 C CA . ILE A 1 142 ? 11.272 -5.613 -11.386 1.00 94.75 142 ILE A CA 1
ATOM 1131 C C . ILE A 1 142 ? 11.446 -4.824 -12.674 1.00 94.75 142 ILE A C 1
ATOM 1133 O O . ILE A 1 142 ? 10.499 -4.268 -13.227 1.00 94.75 142 ILE A O 1
ATOM 1137 N N . LYS A 1 143 ? 12.676 -4.822 -13.187 1.00 91.25 143 LYS A N 1
ATOM 1138 C CA . LYS A 1 143 ? 12.989 -4.275 -14.501 1.00 91.25 143 LYS A CA 1
ATOM 1139 C C . LYS A 1 143 ? 12.566 -5.260 -15.582 1.00 91.25 143 LYS A C 1
ATOM 1141 O O . LYS A 1 143 ? 13.087 -6.383 -15.640 1.00 91.25 143 LYS A O 1
ATOM 1146 N N . ASN A 1 144 ? 11.657 -4.815 -16.438 1.00 80.75 144 ASN A N 1
ATOM 1147 C CA . ASN A 1 144 ? 11.262 -5.482 -17.663 1.00 80.75 144 ASN A CA 1
ATOM 1148 C C . ASN A 1 144 ? 12.231 -5.102 -18.799 1.00 80.75 144 ASN A C 1
ATOM 1150 O O . ASN A 1 144 ? 12.517 -3.928 -19.044 1.00 80.75 144 ASN A O 1
ATOM 1154 N N . THR A 1 145 ? 12.764 -6.106 -19.490 1.00 68.75 145 THR A N 1
ATOM 1155 C CA . THR A 1 145 ? 13.760 -5.937 -20.556 1.00 68.75 145 THR A CA 1
ATOM 1156 C C . THR A 1 145 ? 13.135 -5.774 -21.943 1.00 68.75 145 THR A C 1
ATOM 1158 O O . THR A 1 145 ? 13.815 -5.276 -22.840 1.00 68.75 145 THR A O 1
ATOM 1161 N N . LYS A 1 146 ? 11.848 -6.114 -22.132 1.00 67.00 146 LYS A N 1
ATOM 1162 C CA . LYS A 1 146 ? 11.153 -6.010 -23.427 1.00 67.00 146 LYS A CA 1
ATOM 1163 C C . LYS A 1 146 ? 9.727 -5.474 -23.250 1.00 67.00 146 LYS A C 1
ATOM 1165 O O . LYS A 1 146 ? 8.930 -6.034 -22.505 1.00 67.00 146 LYS A O 1
ATOM 1170 N N . LEU A 1 147 ? 9.410 -4.372 -23.932 1.00 60.09 147 LEU A N 1
ATOM 1171 C CA . LEU A 1 147 ? 8.106 -3.705 -23.842 1.00 60.09 147 LEU A CA 1
ATOM 1172 C C . LEU A 1 147 ? 7.134 -4.241 -24.894 1.00 60.09 147 LEU A C 1
ATOM 1174 O O . LEU A 1 147 ? 7.502 -4.351 -26.060 1.00 60.09 147 LEU A O 1
ATOM 1178 N N . LEU A 1 148 ? 5.889 -4.504 -24.489 1.00 56.91 148 LEU A N 1
ATOM 1179 C CA . LEU A 1 148 ? 4.760 -4.796 -25.387 1.00 56.91 148 LEU A CA 1
ATOM 1180 C C . LEU A 1 148 ? 3.773 -3.611 -25.498 1.00 56.91 148 LEU A C 1
ATOM 1182 O O . LEU A 1 148 ? 2.609 -3.797 -25.831 1.00 56.91 148 LEU A O 1
ATOM 1186 N N . GLY A 1 149 ? 4.236 -2.382 -25.239 1.00 59.22 149 GLY A N 1
ATOM 1187 C CA . GLY A 1 149 ? 3.435 -1.153 -25.331 1.00 59.22 149 GLY A CA 1
ATOM 1188 C C . GLY A 1 149 ? 3.482 -0.299 -24.061 1.00 59.22 149 GLY A C 1
ATOM 1189 O O . GLY A 1 149 ? 4.207 -0.610 -23.120 1.00 59.22 149 GLY A O 1
ATOM 1190 N N . GLU A 1 150 ? 2.735 0.808 -24.052 1.00 59.16 150 GLU A N 1
ATOM 1191 C CA . GLU A 1 150 ? 2.590 1.689 -22.884 1.00 59.16 150 GLU A CA 1
ATOM 1192 C C . GLU A 1 150 ? 1.374 1.305 -22.034 1.00 59.16 150 GLU A C 1
ATOM 1194 O O . GLU A 1 150 ? 0.320 0.989 -22.590 1.00 59.16 150 GLU A O 1
ATOM 1199 N N . TYR A 1 151 ? 1.467 1.451 -20.706 1.00 60.84 151 TYR A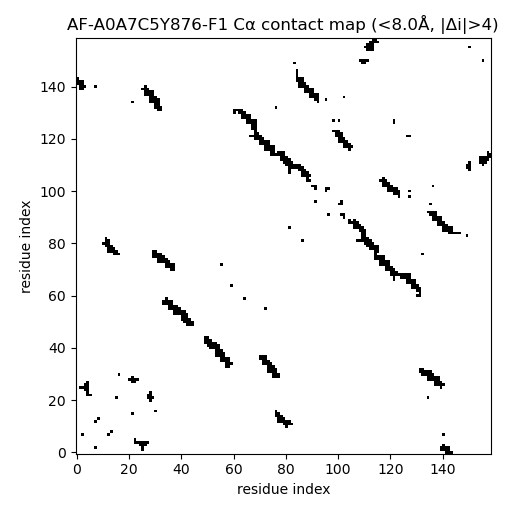 N 1
ATOM 1200 C CA . TYR A 1 151 ? 0.281 1.439 -19.851 1.00 60.84 151 TYR A CA 1
ATOM 1201 C C . TYR A 1 151 ? -0.661 2.595 -20.224 1.00 60.84 151 TYR A C 1
ATOM 1203 O O . TYR A 1 151 ? -0.256 3.767 -20.283 1.00 60.84 151 TYR A O 1
ATOM 1211 N N . ARG A 1 152 ? -1.924 2.252 -20.497 1.00 65.50 152 ARG A N 1
ATOM 1212 C CA . ARG A 1 152 ? -3.011 3.175 -20.881 1.00 65.50 152 ARG A CA 1
ATOM 1213 C C . ARG A 1 152 ? -4.169 3.179 -19.873 1.00 65.50 152 ARG A C 1
ATOM 1215 O O . ARG A 1 152 ? -5.257 3.638 -20.206 1.00 65.50 152 ARG A O 1
ATOM 1222 N N . GLY A 1 153 ? -3.968 2.651 -18.663 1.00 62.34 153 GLY A N 1
ATOM 1223 C CA . GLY A 1 153 ? -4.997 2.678 -17.624 1.00 62.34 153 GLY A CA 1
ATOM 1224 C C . GLY A 1 153 ? -5.284 4.102 -17.137 1.00 62.34 153 GLY A C 1
ATOM 1225 O O . GLY A 1 153 ? -4.395 4.950 -17.106 1.00 62.34 153 GLY A O 1
ATOM 1226 N N . ILE A 1 154 ? -6.525 4.366 -16.722 1.00 62.59 154 ILE A N 1
ATOM 1227 C CA . ILE A 1 154 ? -6.947 5.687 -16.215 1.00 62.59 154 ILE A CA 1
ATOM 1228 C C . ILE A 1 154 ? -6.249 6.087 -14.903 1.00 62.59 154 ILE A C 1
ATOM 1230 O O . ILE A 1 154 ? -6.170 7.269 -14.589 1.00 62.59 154 ILE A O 1
ATOM 1234 N N . TYR A 1 155 ? -5.682 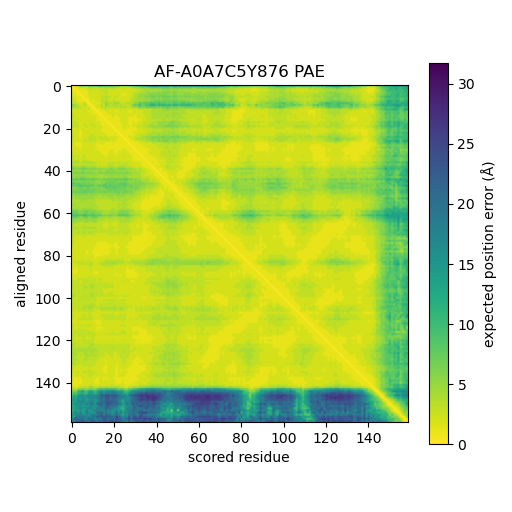5.121 -14.175 1.00 60.16 155 TYR A N 1
ATOM 1235 C CA . TYR A 1 155 ? -4.899 5.347 -12.954 1.00 60.16 155 TYR A CA 1
ATOM 1236 C C . TYR A 1 155 ? -3.429 5.677 -13.227 1.00 60.16 155 TYR A C 1
ATOM 1238 O O . TYR A 1 155 ? -2.637 5.739 -12.300 1.00 60.16 155 TYR A O 1
ATOM 1246 N N . LYS A 1 156 ? -3.039 5.912 -14.489 1.00 56.81 156 LYS A N 1
ATOM 1247 C CA . 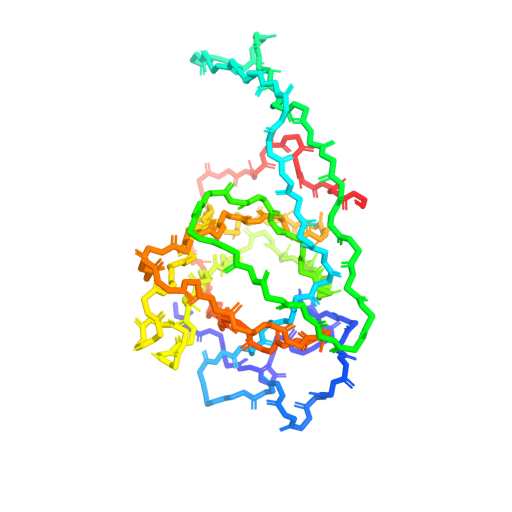LYS A 1 156 ? -1.673 6.321 -14.864 1.00 56.81 156 LYS A CA 1
ATOM 1248 C C . LYS A 1 156 ? -1.201 7.593 -14.141 1.00 56.81 156 LYS A C 1
ATOM 1250 O O . LYS A 1 156 ? -0.003 7.823 -14.094 1.00 56.81 156 LYS A O 1
ATOM 1255 N N . LYS A 1 157 ? -2.133 8.413 -13.640 1.00 60.78 157 LYS A N 1
ATOM 1256 C CA . LYS A 1 157 ? -1.900 9.619 -12.830 1.00 60.78 157 LYS A CA 1
ATOM 1257 C C . LYS A 1 157 ? -2.951 9.726 -11.719 1.00 60.78 157 LYS A C 1
ATOM 1259 O O . LYS A 1 157 ? -3.817 10.600 -11.793 1.00 60.78 157 LYS A O 1
ATOM 1264 N N . SER A 1 158 ? -2.957 8.808 -10.751 1.00 54.75 158 SER A N 1
ATOM 1265 C CA . SER A 1 158 ? -3.845 8.955 -9.586 1.00 54.75 158 SER A CA 1
ATOM 1266 C C . SER A 1 158 ? -3.349 10.112 -8.710 1.00 54.75 158 SER A C 1
ATOM 1268 O O . SER A 1 158 ? -2.168 10.186 -8.375 1.00 54.75 158 SER A O 1
ATOM 1270 N N . LYS A 1 159 ? -4.242 11.056 -8.393 1.00 43.34 159 LYS A N 1
ATOM 1271 C CA . LYS A 1 159 ? -3.968 12.141 -7.440 1.00 43.34 159 LYS A CA 1
ATOM 1272 C C . LYS A 1 159 ? -4.142 11.672 -5.996 1.00 43.34 159 LYS A C 1
ATOM 1274 O O . LYS A 1 159 ? -4.972 10.770 -5.739 1.00 43.34 159 LYS A O 1
#

Nearest PDB structures (foldseek):
  8y1w-assembly1_A  TM=8.490E-01  e=1.718E-09  Thermococcus pacificus
  3km3-assembly1_A  TM=7.865E-01  e=4.492E-09  Anaplasma phagocytophilum str. HZ
  4dhk-assembly1_A  TM=7.559E-01  e=3.091E-09  Burkholderia thailandensis E264
  4dhk-assembly2_B  TM=7.487E-01  e=5.867E-09  Burkholderia thailandensis E264
  3km3-assembly1_B  TM=7.212E-01  e=3.239E-08  Anaplasma phagocytophilum str. HZ

Mean predicted aligned error: 4.74 Å

Foldseek 3Di:
DWDQQVRCPPPFKDQDPDPVVQRDGFWGFWWWAWKWDFPADFDDDDVCPRTGDTDIDTDDADQKDFFAFDKIKTWIRMWGAAAQFKKKDKAWDVVCVVQQKGKAADIRHHLATGIGITMMGRRRRRTDMDGHGDRTITIIMDGHPDDPDGDPDPRSHYD

Secondary structure (DSSP, 8-state):
-EEPGGGTBTTTEE--S-HHHHB-SSSEEEEEEEEEEE-S--B--SSSTT-BPPPEEEEP-SSEEEE-SEEEEEEEEEEEE--TTEEEEEEE-HHHHHTTEEEE---B-TT-EEEEEEEEEE-STT-EEEETT-EEEEEEEEE-SS-S-----GGGEE-

pLDDT: mean 92.55, std 11.04, range [43.34, 98.75]

Solvent-accessible surface area (backbone atoms only — not comparable to full-atom values): 8660 Å² total; per-residue (Å²): 87,78,45,54,36,85,76,33,59,78,62,32,39,39,70,70,91,46,62,84,81,23,58,48,91,61,20,37,48,39,28,42,62,45,45,23,45,70,76,52,71,56,41,82,54,95,85,53,86,66,56,37,77,47,45,65,46,77,55,87,63,76,68,46,39,79,43,61,55,45,69,31,47,29,33,40,52,40,36,34,38,35,50,75,44,28,37,37,45,66,40,56,33,68,67,42,49,74,53,36,31,48,63,51,60,71,73,41,48,29,41,31,26,29,50,52,70,37,39,37,35,34,67,25,87,85,24,45,80,45,47,64,58,38,75,51,26,32,36,34,36,34,47,54,92,74,81,95,71,79,72,80,59,89,61,41,66,32,126